Protein AF-A0A3G8WIC8-F1 (afdb_monomer_lite)

Radius of gyration: 26.67 Å; chains: 1; bounding box: 35×60×72 Å

Structure (mmCIF, N/CA/C/O backbone):
data_AF-A0A3G8WIC8-F1
#
_entry.id   AF-A0A3G8WIC8-F1
#
loop_
_atom_site.group_PDB
_atom_site.id
_atom_site.type_symbol
_atom_site.label_atom_id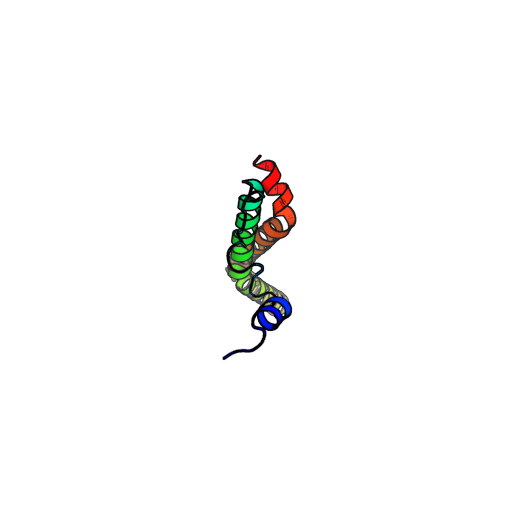
_atom_site.label_alt_id
_atom_site.label_comp_id
_atom_site.label_asym_id
_atom_site.label_entity_id
_atom_site.label_seq_id
_atom_site.pdbx_PDB_ins_code
_atom_site.Cartn_x
_atom_site.Cartn_y
_atom_site.Cartn_z
_atom_site.occupancy
_atom_site.B_iso_or_equiv
_atom_site.auth_seq_id
_atom_site.auth_comp_id
_atom_site.auth_asym_id
_atom_site.auth_atom_id
_atom_site.pdbx_PDB_model_num
ATOM 1 N N . MET A 1 1 ? -11.211 -47.736 39.935 1.00 49.41 1 MET A N 1
ATOM 2 C CA . MET A 1 1 ? -11.586 -46.599 40.804 1.00 49.41 1 MET A CA 1
ATOM 3 C C . MET A 1 1 ? -10.402 -45.642 40.827 1.00 49.41 1 MET A C 1
ATOM 5 O O . MET A 1 1 ? -9.332 -46.037 41.275 1.00 49.41 1 MET A O 1
ATOM 9 N N . ILE A 1 2 ? -10.532 -44.465 40.211 1.00 54.00 2 ILE A N 1
ATOM 10 C CA . ILE A 1 2 ? -9.423 -43.508 40.065 1.00 54.00 2 ILE A CA 1
ATOM 11 C C . ILE A 1 2 ? -9.112 -42.934 41.454 1.00 54.00 2 ILE A C 1
ATOM 13 O O . ILE A 1 2 ? -9.998 -42.388 42.105 1.00 54.00 2 ILE A O 1
ATOM 17 N N . LYS A 1 3 ? -7.875 -43.100 41.938 1.00 63.28 3 LYS A N 1
ATOM 18 C CA . LYS A 1 3 ? -7.428 -42.529 43.217 1.00 63.28 3 LYS A CA 1
ATOM 19 C C . LYS A 1 3 ? -6.963 -41.088 42.996 1.00 63.28 3 LYS A C 1
ATOM 21 O O . LYS A 1 3 ? -6.028 -40.865 42.236 1.00 63.28 3 LYS A O 1
ATOM 26 N N . ASN A 1 4 ? -7.566 -40.149 43.726 1.00 67.38 4 ASN A N 1
ATOM 27 C CA . ASN A 1 4 ? -7.221 -38.719 43.781 1.00 67.38 4 ASN A CA 1
ATOM 28 C C . ASN A 1 4 ? -7.400 -37.939 42.460 1.00 67.38 4 ASN A C 1
ATOM 30 O O . ASN A 1 4 ? -6.440 -37.322 41.988 1.00 67.38 4 ASN A O 1
ATOM 34 N N . PRO A 1 5 ? -8.615 -37.919 41.880 1.00 72.81 5 PRO A N 1
ATOM 35 C CA . PRO A 1 5 ? -8.920 -37.096 40.706 1.00 72.81 5 PRO A CA 1
ATOM 36 C C . PRO A 1 5 ? -8.599 -35.610 40.936 1.00 72.81 5 PRO A C 1
ATOM 38 O O . PRO A 1 5 ? -8.091 -34.948 40.036 1.00 72.81 5 PRO A O 1
ATOM 41 N N . ASP A 1 6 ? -8.754 -35.121 42.167 1.00 72.12 6 ASP A N 1
ATOM 42 C CA . ASP A 1 6 ? -8.492 -33.726 42.544 1.00 72.12 6 ASP A CA 1
ATOM 43 C C . ASP A 1 6 ? -7.036 -33.299 42.314 1.00 72.12 6 ASP A C 1
ATOM 45 O O . ASP A 1 6 ? -6.762 -32.145 41.992 1.00 72.12 6 ASP A O 1
ATOM 49 N N . LYS A 1 7 ? -6.073 -34.226 42.431 1.00 74.19 7 LYS A N 1
ATOM 50 C CA . LYS A 1 7 ? -4.661 -33.931 42.131 1.00 74.19 7 LYS A CA 1
ATOM 51 C C . LYS A 1 7 ? -4.423 -33.761 40.638 1.00 74.19 7 LYS A C 1
ATOM 53 O O . LYS A 1 7 ? -3.602 -32.937 40.256 1.00 74.19 7 LYS A O 1
ATOM 58 N N . ILE A 1 8 ? -5.126 -34.530 39.811 1.00 74.19 8 ILE A N 1
ATOM 59 C CA . ILE A 1 8 ? -5.034 -34.442 38.351 1.00 74.19 8 ILE A CA 1
ATOM 60 C C . ILE A 1 8 ? -5.689 -33.136 37.890 1.00 74.19 8 ILE A C 1
ATOM 62 O O . ILE A 1 8 ? -5.082 -32.386 37.133 1.00 74.19 8 ILE A O 1
ATOM 66 N N . ILE A 1 9 ? -6.871 -32.815 38.419 1.00 74.75 9 ILE A N 1
ATOM 67 C CA . ILE A 1 9 ? -7.601 -31.580 38.106 1.00 74.75 9 ILE A CA 1
ATOM 68 C C . ILE A 1 9 ? -6.774 -30.344 38.488 1.00 74.75 9 ILE A C 1
ATOM 70 O O . ILE A 1 9 ? -6.585 -29.468 37.649 1.00 74.75 9 ILE A O 1
ATOM 74 N N . ASN A 1 10 ? -6.182 -30.320 39.688 1.00 75.69 10 ASN A N 1
ATOM 75 C CA . ASN A 1 10 ? -5.332 -29.211 40.136 1.00 75.69 10 ASN A CA 1
ATOM 76 C C . ASN A 1 10 ? -3.987 -29.119 39.394 1.00 75.69 10 ASN A C 1
ATOM 78 O O . ASN A 1 10 ? -3.486 -28.016 39.178 1.00 75.69 10 ASN A O 1
ATOM 82 N N . LEU A 1 11 ? -3.383 -30.251 39.006 1.00 77.31 11 LEU A N 1
ATOM 83 C CA . LEU A 1 11 ? -2.114 -30.269 38.266 1.00 77.31 11 LEU A CA 1
ATOM 84 C C . LEU A 1 11 ? -2.280 -29.682 36.862 1.00 77.31 11 LEU A C 1
ATOM 86 O O . LEU A 1 11 ? -1.442 -28.903 36.412 1.00 77.31 11 LEU A O 1
ATOM 90 N N . PHE A 1 12 ? -3.369 -30.047 36.189 1.00 73.88 12 PHE A N 1
ATOM 91 C CA . PHE A 1 12 ? -3.667 -29.598 34.832 1.00 73.88 12 PHE A CA 1
ATOM 92 C C . PHE A 1 12 ? -4.546 -28.340 34.788 1.00 73.88 12 PHE A C 1
ATOM 94 O O . PHE A 1 12 ? -4.838 -27.863 33.696 1.00 73.88 12 PHE A O 1
ATOM 101 N N . LYS A 1 13 ? -4.946 -27.794 35.951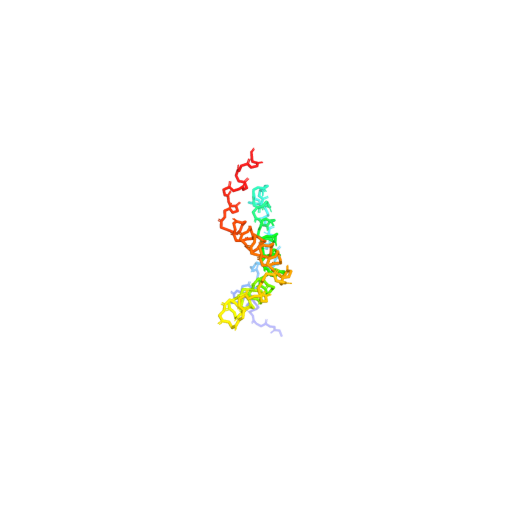 1.00 69.00 13 LYS A N 1
ATOM 102 C CA . LYS A 1 13 ? -5.865 -26.647 36.081 1.00 69.00 13 LYS A CA 1
ATOM 103 C C . LYS A 1 13 ? -7.115 -26.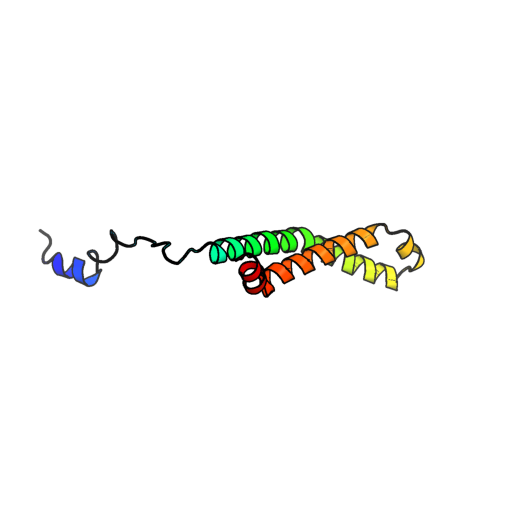807 35.209 1.00 69.00 13 LYS A C 1
ATOM 105 O O . LYS A 1 13 ? -7.564 -25.862 34.569 1.00 69.00 13 LYS A O 1
ATOM 110 N N . LEU A 1 14 ? -7.648 -28.028 35.155 1.00 67.06 14 LEU A N 1
ATOM 111 C CA . LEU A 1 14 ? -8.776 -28.385 34.283 1.00 67.06 14 LEU A CA 1
ATOM 112 C C . LEU A 1 14 ? -10.088 -27.712 34.717 1.00 67.06 14 LEU A C 1
ATOM 114 O O . LEU A 1 14 ? -11.060 -27.733 33.974 1.00 67.06 14 LEU A O 1
ATOM 118 N N . ASP A 1 15 ? -10.104 -27.114 35.907 1.00 66.81 15 ASP A N 1
ATOM 119 C CA . ASP A 1 15 ? -11.178 -26.302 36.474 1.00 66.81 15 ASP A CA 1
ATOM 120 C C . ASP A 1 15 ? -11.079 -24.809 36.110 1.00 66.81 15 ASP A C 1
ATOM 122 O O . ASP A 1 15 ? -12.012 -24.050 36.367 1.00 66.81 15 ASP A O 1
ATOM 126 N N . LYS A 1 16 ? -9.955 -24.357 35.535 1.00 62.31 16 LYS A N 1
ATOM 127 C CA . LYS A 1 16 ? -9.671 -22.935 35.313 1.00 62.31 16 LYS A CA 1
ATOM 128 C C . LYS A 1 16 ? -9.607 -22.582 33.832 1.00 62.31 16 LYS A C 1
ATOM 130 O O . LYS A 1 16 ? -8.646 -22.915 33.147 1.00 62.31 16 LYS A O 1
ATOM 135 N N . GLY A 1 17 ? -10.584 -21.790 33.391 1.00 60.66 17 GLY A N 1
ATOM 136 C CA . GLY A 1 17 ? -10.511 -21.011 32.150 1.00 60.66 17 GLY A CA 1
ATOM 137 C C . GLY A 1 17 ? -11.190 -21.621 30.924 1.00 60.66 17 GLY A C 1
ATOM 138 O O . GLY A 1 17 ? -11.199 -20.971 29.889 1.00 60.66 17 GLY A O 1
ATOM 139 N N . PHE A 1 18 ? -11.792 -22.812 31.022 1.00 57.97 18 PHE A N 1
ATOM 140 C CA . PHE A 1 18 ? -12.500 -23.417 29.884 1.00 57.97 18 PHE A CA 1
ATOM 141 C C . PHE A 1 18 ? -13.881 -22.792 29.608 1.00 57.97 18 PHE A C 1
ATOM 143 O O . PHE A 1 18 ? -14.257 -22.697 28.445 1.00 57.97 18 PHE A O 1
ATOM 150 N N . ASP A 1 19 ? -14.597 -22.317 30.636 1.00 58.91 19 ASP A N 1
ATOM 151 C CA . ASP A 1 19 ? -15.970 -21.788 30.489 1.00 58.91 19 ASP A CA 1
ATOM 152 C C . ASP A 1 19 ? -16.082 -20.248 30.558 1.00 58.91 19 ASP A C 1
ATOM 154 O O . ASP A 1 19 ? -17.126 -19.693 30.215 1.00 58.91 19 ASP A O 1
ATOM 158 N N . ASP A 1 20 ? -15.015 -19.536 30.944 1.00 58.16 20 ASP A N 1
ATOM 159 C CA . ASP A 1 20 ? -15.069 -18.094 31.259 1.00 58.16 20 ASP A CA 1
ATOM 160 C C . ASP A 1 20 ? -14.097 -17.209 30.453 1.00 58.16 20 ASP A C 1
ATOM 162 O O . ASP A 1 20 ? -13.946 -16.022 30.753 1.00 58.16 20 ASP A O 1
ATOM 166 N N . GLU A 1 21 ? -13.474 -17.715 29.384 1.00 55.38 21 GLU A N 1
ATOM 167 C CA . GLU A 1 21 ? -12.824 -16.840 28.394 1.00 55.38 21 GLU A CA 1
ATOM 168 C C . GLU A 1 21 ? -13.881 -16.160 27.511 1.00 55.38 21 GLU A C 1
ATOM 170 O O . GLU A 1 21 ? -14.072 -16.451 26.331 1.00 55.38 21 GLU A O 1
ATOM 175 N N . LYS A 1 22 ? -14.600 -15.202 28.098 1.00 62.41 22 LYS A N 1
ATOM 176 C CA . LYS A 1 22 ? -15.370 -14.232 27.324 1.00 62.41 22 LYS A CA 1
ATOM 177 C C . LYS A 1 22 ? -14.393 -13.215 26.753 1.00 62.41 22 LYS A C 1
ATOM 179 O O . LYS A 1 22 ? -13.825 -12.416 27.494 1.00 62.41 22 LYS A O 1
ATOM 184 N N . ILE A 1 23 ? -14.228 -13.209 25.431 1.00 60.94 23 ILE A N 1
ATOM 185 C CA . ILE A 1 23 ? -13.595 -12.089 24.727 1.00 60.94 23 ILE A CA 1
ATOM 186 C C . ILE A 1 23 ? -14.507 -10.869 24.925 1.00 60.94 23 ILE A C 1
ATOM 188 O O . ILE A 1 23 ? -15.500 -10.693 24.220 1.00 60.94 23 ILE A O 1
ATOM 192 N N . THR A 1 24 ? -14.215 -10.044 25.928 1.00 62.91 24 THR A N 1
ATOM 193 C CA . THR A 1 24 ? -14.930 -8.792 26.172 1.00 62.91 24 THR A CA 1
ATOM 194 C C . THR A 1 24 ? -14.428 -7.738 25.186 1.00 62.91 24 THR A C 1
ATOM 196 O O . THR A 1 24 ? -13.306 -7.246 25.271 1.00 62.91 24 THR A O 1
ATOM 199 N N . LEU A 1 25 ? -15.275 -7.366 24.222 1.00 65.75 25 LEU A N 1
ATOM 200 C CA . LEU A 1 25 ? -15.013 -6.292 23.251 1.00 65.75 25 LEU A CA 1
ATOM 201 C C . LEU A 1 25 ? -15.173 -4.884 23.859 1.00 65.75 25 LEU A C 1
ATOM 203 O O . LEU A 1 25 ? -15.377 -3.918 23.131 1.00 65.75 25 LEU A O 1
ATOM 207 N N . ASP A 1 26 ? -15.058 -4.745 25.181 1.00 61.59 26 ASP A N 1
ATOM 208 C CA . ASP A 1 26 ? -15.294 -3.487 25.909 1.00 61.59 26 ASP A CA 1
ATOM 209 C C . ASP A 1 26 ? -14.338 -2.358 25.476 1.00 61.59 26 ASP A C 1
ATOM 211 O O . ASP A 1 26 ? -14.667 -1.178 25.561 1.00 61.59 26 ASP A O 1
ATOM 215 N N . ASN A 1 27 ? -13.170 -2.711 24.926 1.00 60.12 27 ASN A N 1
ATOM 216 C CA . ASN A 1 27 ? -12.188 -1.763 24.382 1.00 60.12 27 ASN A CA 1
ATOM 217 C C . ASN A 1 27 ? -12.282 -1.570 22.853 1.00 60.12 27 ASN A C 1
ATOM 219 O O . ASN A 1 27 ? -11.447 -0.883 22.255 1.00 60.12 27 ASN A O 1
ATOM 223 N N . PHE A 1 28 ? -13.273 -2.172 22.190 1.00 69.88 28 PHE A N 1
ATOM 224 C CA . PHE A 1 28 ? -13.458 -2.083 20.742 1.00 69.88 28 PHE A CA 1
ATOM 225 C C . PHE A 1 28 ? -14.329 -0.869 20.392 1.00 69.88 28 PHE A C 1
ATOM 227 O O . PHE A 1 28 ? -15.514 -0.977 20.089 1.00 69.88 28 PHE A O 1
ATOM 234 N N . ASN A 1 29 ? -13.741 0.326 20.486 1.00 79.69 29 ASN A N 1
ATOM 235 C CA . ASN A 1 29 ? -14.434 1.566 20.137 1.00 79.69 29 ASN A CA 1
ATOM 236 C C . ASN A 1 29 ? -14.416 1.825 18.612 1.00 79.69 29 ASN A C 1
ATOM 238 O O . ASN A 1 29 ? -13.670 1.192 17.862 1.00 79.69 29 ASN A O 1
ATOM 242 N N . SER A 1 30 ? -15.201 2.807 18.155 1.00 83.19 30 SER A N 1
ATOM 243 C CA . SER A 1 30 ? -15.275 3.209 16.736 1.00 83.19 30 SER A CA 1
ATOM 244 C C . SER A 1 30 ? -13.902 3.549 16.119 1.00 83.19 30 SER A C 1
ATOM 246 O O . SER A 1 30 ? -13.623 3.193 14.976 1.00 83.19 30 SER A O 1
ATOM 248 N N . ASN A 1 31 ? -12.992 4.150 16.895 1.00 86.19 31 ASN A N 1
ATOM 249 C CA . ASN A 1 31 ? -11.627 4.462 16.458 1.00 86.19 31 ASN A CA 1
ATOM 250 C C . ASN A 1 31 ? -10.818 3.184 16.162 1.00 86.19 31 ASN A C 1
ATOM 252 O O . ASN A 1 31 ? -10.117 3.113 15.155 1.00 86.19 31 ASN A O 1
ATOM 256 N N . SER A 1 32 ? -10.948 2.149 16.997 1.00 86.44 32 SER A N 1
ATOM 257 C CA . SER A 1 32 ? -10.295 0.852 16.773 1.00 86.44 32 SER A CA 1
ATOM 258 C C . SER A 1 32 ? -10.826 0.157 15.515 1.00 86.44 32 SER A C 1
ATOM 260 O O . SER A 1 32 ? -10.038 -0.392 14.745 1.00 86.44 32 SER A O 1
ATOM 262 N N . VAL A 1 33 ? -12.138 0.237 15.258 1.00 89.94 33 VAL A N 1
ATOM 263 C CA . VAL A 1 33 ? -12.760 -0.293 14.028 1.00 89.94 33 VAL A CA 1
ATOM 264 C C . VAL A 1 33 ? -12.197 0.407 12.788 1.00 89.94 33 VAL A C 1
ATOM 266 O O . VAL A 1 33 ? -11.787 -0.259 11.837 1.00 89.94 33 VAL A O 1
ATOM 269 N N . LEU A 1 34 ? -12.122 1.741 12.809 1.00 91.06 34 LEU A N 1
ATOM 270 C CA . LEU A 1 34 ? -11.579 2.531 11.702 1.00 91.06 34 LEU A CA 1
ATOM 271 C C . LEU A 1 34 ? -10.103 2.221 11.442 1.00 91.06 34 LEU A C 1
ATOM 273 O O . LEU A 1 34 ? -9.715 2.020 10.294 1.00 91.06 34 LEU A O 1
ATOM 277 N N . GLN A 1 35 ? -9.284 2.119 12.491 1.00 91.56 35 GLN A N 1
ATOM 278 C CA . GLN A 1 35 ? -7.868 1.764 12.351 1.00 91.56 35 GLN A CA 1
ATOM 279 C C . GLN A 1 35 ? -7.679 0.394 11.699 1.00 91.56 35 GLN A C 1
ATOM 281 O O . GLN A 1 35 ? -6.810 0.242 10.842 1.00 91.56 35 GLN A O 1
ATOM 286 N N . ILE A 1 36 ? -8.495 -0.592 12.076 1.00 92.69 36 ILE A N 1
ATOM 287 C CA . ILE A 1 36 ? -8.478 -1.925 11.464 1.00 92.69 36 ILE A CA 1
ATOM 288 C C . ILE A 1 36 ? -8.912 -1.846 9.994 1.00 92.69 36 ILE A C 1
ATOM 290 O O . ILE A 1 36 ? -8.264 -2.441 9.134 1.00 92.69 36 ILE A O 1
ATOM 294 N N . GLY A 1 37 ? -9.943 -1.055 9.685 1.00 94.06 37 GLY A N 1
ATOM 295 C CA . GLY A 1 37 ? -10.358 -0.776 8.309 1.00 94.06 37 GLY A CA 1
ATOM 296 C C . GLY A 1 37 ? -9.227 -0.187 7.461 1.00 94.06 37 GLY A C 1
ATOM 297 O O . GLY A 1 37 ? -8.939 -0.704 6.383 1.00 94.06 37 GLY A O 1
ATOM 298 N N . PHE A 1 38 ? -8.519 0.827 7.970 1.00 95.25 38 PHE A N 1
ATOM 299 C CA . PHE A 1 38 ? -7.360 1.410 7.284 1.00 95.25 38 PHE A CA 1
ATOM 300 C C . PHE A 1 38 ? -6.230 0.403 7.070 1.00 95.25 38 PHE A C 1
ATOM 302 O O . PHE A 1 38 ? -5.587 0.436 6.023 1.00 95.25 38 PHE A O 1
ATOM 309 N N . VAL A 1 39 ? -6.011 -0.524 8.010 1.00 95.94 39 VAL A N 1
ATOM 310 C CA . VAL A 1 39 ? -5.032 -1.605 7.827 1.00 95.94 39 VAL A CA 1
ATOM 311 C C . VAL A 1 39 ? -5.422 -2.507 6.662 1.00 95.94 39 VAL A C 1
ATOM 313 O O . VAL A 1 39 ? -4.587 -2.762 5.797 1.00 95.94 39 VAL A O 1
ATOM 316 N N . PHE A 1 40 ? -6.677 -2.955 6.597 1.00 97.38 40 PHE A N 1
ATOM 317 C CA . PHE A 1 40 ? -7.133 -3.819 5.508 1.00 97.38 40 PHE A CA 1
ATOM 318 C C . PHE A 1 40 ? -7.091 -3.119 4.149 1.00 97.38 40 PHE A C 1
ATOM 320 O O . PHE A 1 40 ? -6.548 -3.677 3.198 1.00 97.38 40 PHE A O 1
ATOM 327 N N . VAL A 1 41 ? -7.602 -1.888 4.060 1.00 96.81 41 VAL A N 1
ATOM 328 C CA . VAL A 1 41 ? -7.586 -1.108 2.812 1.00 96.81 41 VAL A CA 1
ATOM 329 C C . VAL A 1 41 ? -6.150 -0.798 2.386 1.00 96.81 41 VAL A C 1
ATOM 331 O O . VAL A 1 41 ? -5.809 -0.948 1.215 1.00 96.81 41 VAL A O 1
ATOM 334 N N . GLY A 1 42 ? -5.286 -0.411 3.327 1.00 97.00 42 GLY A N 1
ATOM 335 C CA . GLY A 1 42 ? -3.888 -0.104 3.042 1.00 97.00 42 GLY A CA 1
ATOM 336 C C . GLY A 1 42 ? -3.104 -1.322 2.555 1.00 97.00 42 GLY A C 1
ATOM 337 O O . GLY A 1 42 ? -2.396 -1.236 1.552 1.00 97.00 42 GLY A O 1
ATOM 338 N N . LEU A 1 43 ? -3.277 -2.476 3.211 1.00 97.56 43 LEU A N 1
ATOM 339 C CA . LEU A 1 43 ? -2.669 -3.734 2.771 1.00 97.56 43 LEU A CA 1
ATOM 340 C C . LEU A 1 43 ? -3.190 -4.176 1.406 1.00 97.56 43 LEU A C 1
ATOM 342 O O . LEU A 1 43 ? -2.392 -4.604 0.577 1.00 97.56 43 LEU A O 1
ATOM 346 N N . PHE A 1 44 ? -4.495 -4.048 1.157 1.00 97.81 44 PHE A N 1
ATOM 347 C CA . PHE A 1 44 ? -5.085 -4.365 -0.140 1.00 97.81 44 PHE A CA 1
ATOM 348 C C . PHE A 1 44 ? -4.445 -3.533 -1.258 1.00 97.81 44 PHE A C 1
ATOM 350 O O . PHE A 1 44 ? -3.957 -4.105 -2.230 1.00 97.81 44 PHE A O 1
ATOM 357 N N . LEU A 1 45 ? -4.347 -2.209 -1.083 1.00 97.69 45 LEU A N 1
ATOM 358 C CA . LEU A 1 45 ? -3.713 -1.319 -2.061 1.00 97.69 45 LEU A CA 1
ATOM 359 C C . LEU A 1 45 ? -2.257 -1.703 -2.344 1.00 97.69 45 LEU A C 1
ATOM 361 O O . LEU A 1 45 ? -1.853 -1.738 -3.506 1.00 97.69 45 LEU A O 1
ATOM 365 N N . ILE A 1 46 ? -1.481 -2.016 -1.299 1.00 97.88 46 ILE A N 1
ATOM 366 C CA . ILE A 1 46 ? -0.082 -2.430 -1.451 1.00 97.88 46 ILE A CA 1
ATOM 367 C C . ILE A 1 46 ? -0.003 -3.753 -2.208 1.00 97.88 46 ILE A C 1
ATOM 369 O O . ILE A 1 46 ? 0.679 -3.818 -3.223 1.00 97.88 46 ILE A O 1
ATOM 373 N N . ILE A 1 47 ? -0.681 -4.800 -1.739 1.00 97.75 47 ILE A N 1
ATOM 374 C CA . ILE A 1 47 ? -0.551 -6.151 -2.303 1.00 97.75 47 ILE A CA 1
ATOM 375 C C . ILE A 1 47 ? -0.999 -6.177 -3.768 1.00 97.75 47 ILE A C 1
ATOM 377 O O . ILE A 1 47 ? -0.317 -6.773 -4.600 1.00 97.75 47 ILE A O 1
ATOM 381 N N . ASP A 1 48 ? -2.091 -5.486 -4.089 1.00 97.12 48 ASP A N 1
ATOM 382 C CA . ASP A 1 48 ? -2.654 -5.438 -5.440 1.00 97.12 48 ASP A CA 1
ATOM 383 C C . ASP A 1 48 ? -1.753 -4.675 -6.433 1.00 97.12 48 ASP A C 1
ATOM 385 O O . ASP A 1 48 ? -1.691 -5.005 -7.617 1.00 97.12 48 ASP A O 1
ATOM 389 N N . ASN A 1 49 ? -0.984 -3.684 -5.960 1.00 97.19 49 ASN A N 1
ATOM 390 C CA . ASN A 1 49 ? -0.232 -2.783 -6.842 1.00 97.19 49 ASN A CA 1
ATOM 391 C C . ASN A 1 49 ? 1.292 -2.953 -6.784 1.00 97.19 49 ASN A C 1
ATOM 393 O O . ASN A 1 49 ? 1.973 -2.531 -7.718 1.00 97.19 49 ASN A O 1
ATOM 397 N N . ILE A 1 50 ? 1.854 -3.581 -5.745 1.00 97.06 50 ILE A N 1
ATOM 398 C CA . ILE A 1 50 ? 3.310 -3.632 -5.534 1.00 97.06 50 ILE A CA 1
ATOM 399 C C . ILE A 1 50 ? 4.037 -4.391 -6.647 1.00 97.06 50 ILE A C 1
ATOM 401 O O . ILE A 1 50 ? 5.087 -3.946 -7.109 1.00 97.06 50 ILE A O 1
ATOM 405 N N . SER A 1 51 ? 3.464 -5.498 -7.126 1.00 96.44 51 SER A N 1
ATOM 406 C CA . SER A 1 51 ? 4.060 -6.297 -8.204 1.00 96.44 51 SER A CA 1
ATOM 407 C C . SER A 1 51 ? 4.123 -5.508 -9.514 1.00 96.44 51 SER A C 1
ATOM 409 O O . SER A 1 51 ? 5.164 -5.468 -10.177 1.00 96.44 51 SER A O 1
ATOM 411 N N . ASN A 1 52 ? 3.024 -4.832 -9.861 1.00 94.38 52 ASN A N 1
ATOM 412 C CA . ASN A 1 52 ? 2.945 -3.987 -11.050 1.00 94.38 52 ASN A CA 1
ATOM 413 C C . ASN A 1 52 ? 3.905 -2.803 -10.938 1.00 94.38 52 ASN A C 1
ATOM 415 O O . ASN A 1 52 ? 4.673 -2.552 -11.862 1.00 94.38 52 ASN A O 1
ATOM 419 N N . PHE A 1 53 ? 3.939 -2.143 -9.778 1.00 95.75 53 PHE A N 1
ATOM 420 C CA . PHE A 1 53 ? 4.834 -1.019 -9.531 1.00 95.75 53 PHE A CA 1
ATOM 421 C C . PHE A 1 53 ? 6.301 -1.400 -9.739 1.00 95.75 53 PHE A C 1
ATOM 423 O O . PHE A 1 53 ? 7.002 -0.742 -10.503 1.00 95.75 53 PHE A O 1
ATOM 430 N N . VAL A 1 54 ? 6.762 -2.501 -9.135 1.00 95.88 54 VAL A N 1
ATOM 431 C CA . VAL A 1 54 ? 8.145 -2.980 -9.297 1.00 95.88 54 VAL A CA 1
ATOM 432 C C . VAL A 1 54 ? 8.441 -3.351 -10.752 1.00 95.88 54 VAL A C 1
ATOM 434 O O . VAL A 1 54 ? 9.502 -3.005 -11.274 1.00 95.88 54 VAL A O 1
ATOM 437 N N . SER A 1 55 ? 7.505 -4.015 -11.431 1.00 93.75 55 SER A N 1
ATOM 438 C CA . SER A 1 55 ? 7.675 -4.435 -12.827 1.00 93.75 55 SER A CA 1
ATOM 439 C C . SER A 1 55 ? 7.803 -3.239 -13.774 1.00 93.75 55 SER A C 1
ATOM 441 O O . SER A 1 55 ? 8.718 -3.194 -14.604 1.00 93.75 55 SER A O 1
ATOM 443 N N . PHE A 1 56 ? 6.936 -2.237 -13.616 1.00 92.12 56 PHE A N 1
ATOM 444 C CA . PHE A 1 56 ? 7.008 -1.000 -14.384 1.00 92.12 56 PHE A CA 1
ATOM 445 C C . PHE A 1 56 ? 8.271 -0.207 -14.057 1.00 92.12 56 PHE A C 1
ATOM 447 O O . PHE A 1 56 ? 8.913 0.309 -14.970 1.00 92.12 56 PHE A O 1
ATOM 454 N N . LEU A 1 57 ? 8.685 -0.170 -12.787 1.00 91.81 57 LEU A N 1
ATOM 455 C CA . LEU A 1 57 ? 9.897 0.528 -12.362 1.00 91.81 57 LEU A CA 1
ATOM 456 C C . LEU A 1 57 ? 11.136 -0.074 -13.043 1.00 91.81 57 LEU A C 1
ATOM 458 O O . LEU A 1 57 ? 11.936 0.646 -13.638 1.00 91.81 57 LEU A O 1
ATOM 462 N N . ILE A 1 58 ? 11.269 -1.404 -13.025 1.00 91.69 58 ILE A N 1
ATOM 463 C CA . ILE A 1 58 ? 12.373 -2.115 -13.690 1.00 91.69 58 ILE A CA 1
ATOM 464 C C . ILE A 1 58 ? 12.357 -1.858 -15.200 1.00 91.69 58 ILE A C 1
ATOM 466 O O . ILE A 1 58 ? 13.406 -1.607 -15.797 1.00 91.69 58 ILE A O 1
ATOM 470 N N . THR A 1 59 ? 11.181 -1.927 -15.824 1.00 88.94 59 THR A N 1
ATOM 471 C CA . THR A 1 59 ? 11.022 -1.725 -17.272 1.00 88.94 59 THR A CA 1
ATOM 472 C C . THR A 1 59 ? 11.409 -0.307 -17.678 1.00 88.94 59 THR A C 1
ATOM 474 O O . THR A 1 59 ? 12.183 -0.131 -18.620 1.00 88.94 59 THR A O 1
ATOM 477 N N . TYR A 1 60 ? 10.966 0.690 -16.912 1.00 88.31 60 TYR A N 1
ATOM 478 C CA . TYR A 1 60 ? 11.328 2.090 -17.102 1.00 88.31 60 TYR A CA 1
ATOM 479 C C . TYR A 1 60 ? 12.848 2.292 -17.063 1.00 88.31 60 TYR A C 1
ATOM 481 O O . TYR A 1 60 ? 13.422 2.853 -17.996 1.00 88.31 60 TYR A O 1
ATOM 489 N N . PHE A 1 61 ? 13.530 1.764 -16.038 1.00 88.19 61 PHE A N 1
ATOM 490 C CA . PHE A 1 61 ? 14.989 1.875 -15.932 1.00 88.19 61 PHE A CA 1
ATOM 491 C C . PHE A 1 61 ? 15.729 1.160 -17.068 1.00 88.19 61 PHE A C 1
ATOM 493 O O . PHE A 1 61 ? 16.706 1.690 -17.599 1.00 88.19 61 PHE A O 1
ATOM 500 N N . LYS A 1 62 ? 15.267 -0.029 -17.475 1.00 87.88 62 LYS A N 1
ATOM 501 C CA . LYS A 1 62 ? 15.863 -0.758 -18.605 1.00 87.88 62 LYS A CA 1
ATOM 502 C C . LYS A 1 62 ? 15.761 0.036 -19.905 1.00 87.88 62 LYS A C 1
ATOM 504 O O . LYS A 1 62 ? 16.760 0.168 -20.611 1.00 87.88 62 LYS A O 1
ATOM 509 N N . LEU A 1 63 ? 14.581 0.569 -20.215 1.00 87.31 63 LEU A N 1
ATOM 510 C CA . LEU A 1 63 ? 14.343 1.324 -21.445 1.00 87.31 63 LEU A CA 1
ATOM 511 C C . LEU A 1 63 ? 15.087 2.658 -21.449 1.00 87.31 63 LEU A C 1
ATOM 513 O O . LEU A 1 63 ? 15.727 2.982 -22.447 1.00 87.31 63 LEU A O 1
ATOM 517 N N . SER A 1 64 ? 15.096 3.365 -20.317 1.00 84.06 64 SER A N 1
ATOM 518 C CA . SER A 1 64 ? 15.830 4.625 -20.163 1.00 84.06 64 SER A CA 1
ATOM 519 C C . SER A 1 64 ? 17.328 4.481 -20.453 1.00 84.06 64 SER A C 1
ATOM 521 O O . SER A 1 64 ? 17.938 5.432 -20.931 1.00 84.06 64 SER A O 1
ATOM 523 N N . ASN A 1 65 ? 17.918 3.311 -20.184 1.00 82.94 65 ASN A N 1
ATOM 524 C CA . ASN A 1 65 ? 19.338 3.050 -20.435 1.00 82.94 65 ASN A CA 1
ATOM 525 C C . ASN A 1 65 ? 19.623 2.442 -21.817 1.00 82.94 65 ASN A C 1
ATOM 527 O O . ASN A 1 65 ? 20.727 2.601 -22.327 1.00 82.94 65 ASN A O 1
ATOM 531 N N . SER A 1 66 ? 18.667 1.713 -22.403 1.00 84.25 66 SER A N 1
ATOM 532 C CA . SER A 1 66 ? 18.910 0.910 -23.615 1.00 84.25 66 SER A CA 1
ATOM 533 C C . SER A 1 66 ? 18.436 1.594 -24.895 1.00 84.25 66 SER A C 1
ATOM 535 O O . SER A 1 66 ? 19.098 1.492 -25.923 1.00 84.25 66 SER A O 1
ATOM 537 N N . ASN A 1 67 ? 17.276 2.257 -24.857 1.00 80.44 67 ASN A N 1
ATOM 538 C CA . ASN A 1 67 ? 16.712 2.952 -26.011 1.00 80.44 67 ASN A CA 1
ATOM 539 C C . ASN A 1 67 ? 15.716 4.041 -25.554 1.00 80.44 67 ASN A C 1
ATOM 541 O O . ASN A 1 67 ? 14.521 3.762 -25.401 1.00 80.44 67 ASN A O 1
ATOM 545 N N . PRO A 1 68 ? 16.189 5.284 -25.346 1.00 74.81 68 PRO A N 1
ATOM 546 C CA . PRO A 1 68 ? 15.367 6.388 -24.849 1.00 74.81 68 PRO A CA 1
ATOM 547 C C . PRO A 1 68 ? 14.203 6.763 -25.776 1.00 74.81 68 PRO A C 1
ATOM 549 O O . PRO A 1 68 ? 13.187 7.267 -25.308 1.00 74.81 68 PRO A O 1
ATOM 552 N N . GLU A 1 69 ? 14.314 6.504 -27.082 1.00 75.69 69 GLU A N 1
ATOM 553 C CA . GLU A 1 69 ? 13.265 6.839 -28.054 1.00 75.69 69 GLU A CA 1
ATOM 554 C C . GLU A 1 69 ? 12.029 5.943 -27.891 1.00 75.69 69 GLU A C 1
ATOM 556 O O . GLU A 1 69 ? 10.900 6.408 -28.046 1.00 75.69 69 GLU A O 1
ATOM 561 N N . MET A 1 70 ? 12.222 4.684 -27.478 1.00 72.94 70 MET A N 1
ATOM 562 C CA . MET A 1 70 ? 11.118 3.777 -27.147 1.00 72.94 70 MET A CA 1
ATOM 563 C C . MET A 1 70 ? 10.403 4.145 -25.844 1.00 72.94 70 MET A C 1
ATOM 565 O O . MET A 1 70 ? 9.244 3.776 -25.676 1.00 72.94 70 MET A O 1
ATOM 569 N N . LEU A 1 71 ? 11.046 4.889 -24.938 1.00 72.75 71 LEU A N 1
ATOM 570 C CA . LEU A 1 71 ? 10.452 5.279 -23.656 1.00 72.75 71 LEU A CA 1
ATOM 571 C C . LEU A 1 71 ? 9.194 6.140 -23.844 1.00 72.75 71 LEU A C 1
ATOM 573 O O . LEU A 1 71 ? 8.204 5.946 -23.148 1.00 72.75 71 LEU A O 1
ATOM 577 N N . ASN A 1 72 ? 9.209 7.046 -24.826 1.00 66.62 72 ASN A N 1
ATOM 578 C CA . ASN A 1 72 ? 8.072 7.921 -25.132 1.00 66.62 72 ASN A CA 1
ATOM 579 C C . ASN A 1 72 ? 6.907 7.183 -25.813 1.00 66.62 72 ASN A C 1
ATOM 581 O O . ASN A 1 72 ? 5.780 7.669 -25.794 1.00 66.62 72 ASN A O 1
ATOM 585 N N . ALA A 1 73 ? 7.166 6.014 -26.407 1.00 64.38 73 ALA A N 1
ATOM 586 C CA . ALA A 1 73 ? 6.142 5.168 -27.018 1.00 64.38 73 ALA A CA 1
ATOM 587 C C . ALA A 1 73 ? 5.461 4.232 -26.002 1.00 64.38 73 ALA A C 1
ATOM 589 O O . ALA A 1 73 ? 4.466 3.581 -26.323 1.00 64.38 73 ALA A O 1
ATOM 590 N N . VAL A 1 74 ? 5.994 4.140 -24.782 1.00 64.50 74 VAL A N 1
ATOM 591 C CA . VAL A 1 74 ? 5.539 3.190 -23.771 1.00 64.50 74 VAL A CA 1
ATOM 592 C C . VAL A 1 74 ? 4.429 3.817 -22.928 1.00 64.50 74 VAL A C 1
ATOM 594 O O . VAL A 1 74 ? 4.646 4.708 -22.109 1.00 64.50 74 VAL A O 1
ATOM 597 N N . GLN A 1 75 ? 3.217 3.294 -23.111 1.00 63.12 75 GLN A N 1
ATOM 598 C CA . GLN A 1 75 ? 2.020 3.642 -22.339 1.00 63.12 75 GLN A CA 1
ATOM 599 C C . GLN A 1 75 ? 2.157 3.300 -20.833 1.00 63.12 75 GLN A C 1
ATOM 601 O O . GLN A 1 75 ? 1.424 3.846 -20.005 1.00 63.12 75 GLN A O 1
ATOM 606 N N . ASP A 1 76 ? 3.139 2.466 -20.455 1.00 66.38 76 ASP A N 1
ATOM 607 C CA . ASP A 1 76 ? 3.373 2.013 -19.072 1.00 66.38 76 ASP A CA 1
ATOM 608 C C . ASP A 1 76 ? 3.815 3.120 -18.103 1.00 66.38 76 ASP A C 1
ATOM 610 O O . ASP A 1 76 ? 3.774 2.914 -16.890 1.00 66.38 76 ASP A O 1
ATOM 614 N N . ALA A 1 77 ? 4.186 4.315 -18.581 1.00 78.56 77 ALA A N 1
ATOM 615 C CA . ALA A 1 77 ? 4.498 5.438 -17.692 1.00 78.56 77 ALA A CA 1
ATOM 616 C C . ALA A 1 77 ? 3.295 5.826 -16.809 1.00 78.56 77 ALA A C 1
ATOM 618 O O . ALA A 1 77 ? 3.458 6.137 -15.628 1.00 78.56 77 ALA A O 1
ATOM 619 N N . GLN A 1 78 ? 2.073 5.745 -17.348 1.00 85.88 78 GLN A N 1
ATOM 620 C CA . GLN A 1 78 ? 0.855 5.966 -16.561 1.00 85.88 78 GLN A CA 1
ATOM 621 C C . GLN A 1 78 ? 0.643 4.843 -15.539 1.00 85.88 78 GLN A C 1
ATOM 623 O O . GLN A 1 78 ? 0.343 5.117 -14.378 1.00 85.88 78 GLN A O 1
ATOM 628 N N . GLY A 1 79 ? 0.855 3.588 -15.947 1.00 88.88 79 GLY A N 1
ATOM 629 C CA . GLY A 1 79 ? 0.760 2.423 -15.064 1.00 88.88 79 GLY A CA 1
ATOM 630 C C . GLY A 1 79 ? 1.732 2.500 -13.886 1.00 88.88 79 GLY A C 1
ATOM 631 O O . GLY A 1 79 ? 1.347 2.221 -12.748 1.00 88.88 79 GLY A O 1
ATOM 632 N N . LEU A 1 80 ? 2.962 2.963 -14.127 1.00 91.00 80 LEU A N 1
ATOM 633 C CA . LEU A 1 80 ? 3.963 3.204 -13.087 1.00 91.00 80 LEU A CA 1
ATOM 634 C C . LEU A 1 80 ? 3.480 4.232 -12.058 1.00 91.00 80 LEU A C 1
ATOM 636 O O . LEU A 1 80 ? 3.581 3.997 -10.856 1.00 91.00 80 LEU A O 1
ATOM 640 N N . ILE A 1 81 ? 2.938 5.359 -12.527 1.00 92.56 81 I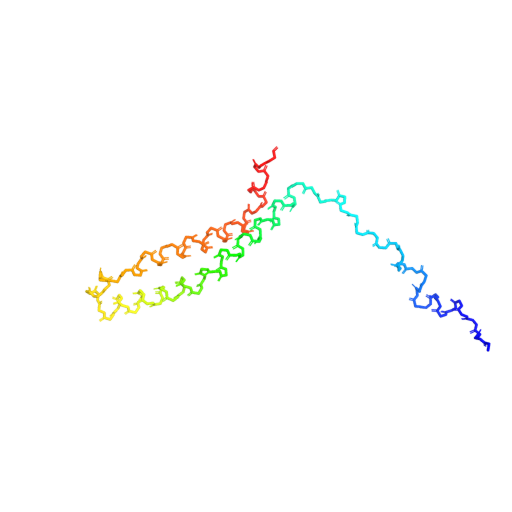LE A N 1
ATOM 641 C CA . ILE A 1 81 ? 2.454 6.432 -11.653 1.00 92.56 81 ILE A CA 1
ATOM 642 C C . ILE A 1 81 ? 1.273 5.942 -10.815 1.00 92.56 81 ILE A C 1
ATOM 644 O O . ILE A 1 81 ? 1.296 6.087 -9.594 1.00 92.56 81 ILE A O 1
ATOM 648 N N . PHE A 1 82 ? 0.260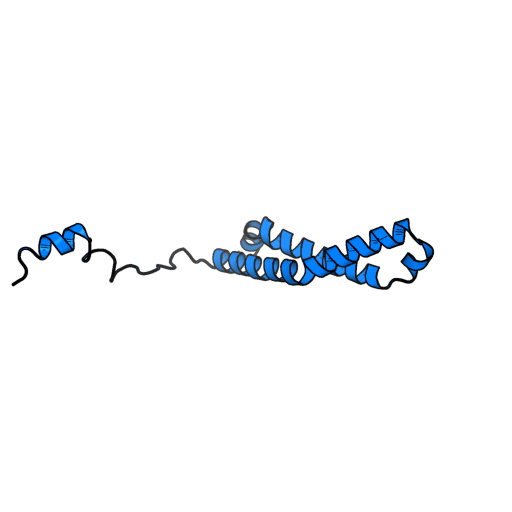 5.332 -11.436 1.00 94.69 82 PHE A N 1
ATOM 649 C CA . PHE A 1 82 ? -0.929 4.880 -10.712 1.00 94.69 82 PHE A CA 1
ATOM 650 C C . PHE A 1 82 ? -0.608 3.788 -9.692 1.00 94.69 82 PHE A C 1
ATOM 652 O O . PHE A 1 82 ? -1.015 3.893 -8.534 1.00 94.69 82 PHE A O 1
ATOM 659 N N . SER A 1 83 ? 0.172 2.778 -10.084 1.00 95.25 83 SER A N 1
ATOM 660 C CA . SER A 1 83 ? 0.588 1.718 -9.158 1.00 95.25 83 SER A CA 1
ATOM 661 C C . SER A 1 83 ? 1.460 2.263 -8.020 1.00 95.25 83 SER A C 1
ATOM 663 O O . SER A 1 83 ? 1.264 1.881 -6.867 1.00 95.25 83 SER A O 1
ATOM 665 N N . GLY A 1 84 ? 2.350 3.219 -8.302 1.00 95.81 84 GLY A N 1
ATOM 666 C CA . GLY A 1 84 ? 3.163 3.890 -7.289 1.00 95.81 84 GLY A CA 1
ATOM 667 C C . GLY A 1 84 ? 2.336 4.709 -6.299 1.00 95.81 84 GLY A C 1
ATOM 668 O O . GLY A 1 84 ? 2.555 4.611 -5.091 1.00 95.81 84 GLY A O 1
ATOM 669 N N . ILE A 1 85 ? 1.348 5.466 -6.785 1.00 97.12 85 ILE A N 1
ATOM 670 C CA . ILE A 1 85 ? 0.419 6.225 -5.936 1.00 97.12 85 ILE A CA 1
ATOM 671 C C . ILE A 1 85 ? -0.379 5.279 -5.035 1.00 97.12 85 ILE A C 1
ATOM 673 O O . ILE A 1 85 ? -0.473 5.532 -3.836 1.00 97.12 85 ILE A O 1
ATOM 677 N N . ASN A 1 86 ? -0.906 4.174 -5.569 1.00 97.38 86 ASN A N 1
ATOM 678 C CA . ASN A 1 86 ? -1.665 3.201 -4.779 1.00 97.38 86 ASN A CA 1
ATOM 679 C C . ASN A 1 86 ? -0.814 2.571 -3.669 1.00 97.38 86 ASN A C 1
ATOM 681 O O . ASN A 1 86 ? -1.251 2.513 -2.519 1.00 97.38 86 ASN A O 1
ATOM 685 N N . VAL A 1 87 ? 0.422 2.165 -3.981 1.00 97.75 87 VAL A N 1
ATOM 686 C CA . VAL A 1 87 ? 1.368 1.647 -2.980 1.00 97.75 87 VAL A CA 1
ATOM 687 C C . VAL A 1 87 ? 1.658 2.707 -1.912 1.00 97.75 87 VAL A C 1
ATOM 689 O O . VAL A 1 87 ? 1.610 2.406 -0.719 1.00 97.75 87 VAL A O 1
ATOM 692 N N . LEU A 1 88 ? 1.905 3.956 -2.318 1.00 97.56 88 LEU A N 1
ATOM 693 C CA . LEU A 1 88 ? 2.185 5.064 -1.404 1.00 97.56 88 LEU A CA 1
ATOM 694 C C . LEU A 1 88 ? 0.999 5.345 -0.474 1.00 97.56 88 LEU A C 1
ATOM 696 O O . LEU A 1 88 ? 1.186 5.428 0.739 1.00 97.56 88 LEU A O 1
ATOM 700 N N . ILE A 1 89 ? -0.218 5.445 -1.012 1.00 97.06 89 ILE A N 1
ATOM 701 C CA . ILE A 1 89 ? -1.440 5.642 -0.220 1.00 97.06 89 ILE A CA 1
ATOM 702 C C . ILE A 1 89 ? -1.638 4.475 0.748 1.00 97.06 89 ILE A C 1
ATOM 704 O O . ILE A 1 89 ? -1.951 4.697 1.918 1.00 97.06 89 ILE A O 1
ATOM 708 N N . GLY A 1 90 ? -1.400 3.242 0.298 1.00 97.00 90 GLY A N 1
ATOM 709 C CA . GLY A 1 90 ? -1.481 2.076 1.167 1.00 97.00 90 GLY A CA 1
ATOM 710 C C . GLY A 1 90 ? -0.522 2.168 2.357 1.00 97.00 90 GLY A C 1
ATOM 711 O O . GLY A 1 90 ? -0.934 1.948 3.496 1.00 97.00 90 GLY A O 1
ATOM 712 N N . PHE A 1 91 ? 0.725 2.601 2.135 1.00 97.12 91 PHE A N 1
ATOM 713 C CA . PHE A 1 91 ? 1.673 2.859 3.225 1.00 97.12 91 PHE A CA 1
ATOM 714 C C . PHE A 1 91 ? 1.238 4.012 4.134 1.00 97.12 91 PHE A C 1
ATOM 716 O O . PHE A 1 91 ? 1.380 3.898 5.352 1.00 97.12 91 PHE A O 1
ATOM 723 N N . LEU A 1 92 ? 0.677 5.094 3.583 1.00 96.31 92 LEU A N 1
ATOM 724 C CA . LEU A 1 92 ? 0.145 6.200 4.385 1.00 96.31 92 LEU A CA 1
ATOM 725 C C . LEU A 1 92 ? -0.973 5.726 5.316 1.00 96.31 92 LEU A C 1
ATOM 727 O O . LEU A 1 92 ? -0.970 6.091 6.490 1.00 96.31 92 LEU A O 1
ATOM 731 N N . PHE A 1 93 ? -1.882 4.876 4.837 1.00 95.12 93 PHE A N 1
ATOM 732 C CA . PHE A 1 93 ? -2.913 4.281 5.685 1.00 95.12 93 PHE A CA 1
ATOM 733 C C . PHE A 1 93 ? -2.324 3.400 6.779 1.00 95.12 93 PHE A C 1
ATOM 735 O O . PHE A 1 93 ? -2.810 3.450 7.900 1.00 95.12 93 PHE A O 1
ATOM 742 N N . LEU A 1 94 ? -1.252 2.650 6.523 1.00 94.44 94 LEU A N 1
ATOM 743 C CA . LEU A 1 94 ? -0.619 1.851 7.573 1.00 94.44 94 LEU A CA 1
ATOM 744 C C . LEU A 1 94 ? 0.090 2.707 8.622 1.00 94.44 94 LEU A C 1
ATOM 746 O O . LEU A 1 94 ? -0.076 2.455 9.818 1.00 94.44 94 LEU A O 1
ATOM 750 N N . ILE A 1 95 ? 0.861 3.706 8.195 1.00 95.00 95 ILE A N 1
ATOM 751 C CA . ILE A 1 95 ? 1.661 4.550 9.088 1.00 95.00 95 ILE A CA 1
ATOM 752 C C . ILE A 1 95 ? 0.752 5.474 9.897 1.00 95.00 95 ILE A C 1
ATOM 754 O O . ILE A 1 95 ? 0.837 5.479 11.122 1.00 95.00 95 ILE A O 1
ATOM 758 N N . PHE A 1 96 ? -0.153 6.185 9.222 1.00 93.69 96 PHE A N 1
ATOM 759 C CA . PHE A 1 96 ? -0.951 7.262 9.807 1.00 93.69 96 PHE A CA 1
ATOM 760 C C . PHE A 1 96 ? -2.367 6.835 10.224 1.00 93.69 96 PHE A C 1
ATOM 762 O O . PHE A 1 96 ? -3.226 7.684 10.460 1.00 93.69 96 PHE A O 1
ATOM 769 N N . ARG A 1 97 ? -2.665 5.527 10.313 1.00 91.00 97 ARG A N 1
ATOM 770 C CA . ARG A 1 97 ? -4.015 5.033 10.674 1.00 91.00 97 ARG A CA 1
ATOM 771 C C . ARG A 1 97 ? -4.569 5.647 11.956 1.00 91.00 97 ARG A C 1
ATOM 773 O O . ARG A 1 97 ? -5.777 5.833 12.046 1.00 91.00 97 ARG A O 1
ATOM 780 N N . LYS A 1 98 ? -3.720 5.913 12.955 1.00 87.94 98 LYS A N 1
ATOM 781 C CA . LYS A 1 98 ? -4.161 6.423 14.261 1.00 87.94 98 LYS A CA 1
ATOM 782 C C . LYS A 1 98 ? -4.585 7.882 14.140 1.00 87.94 98 LYS A C 1
ATOM 784 O O . LYS A 1 98 ? -5.695 8.230 14.517 1.00 87.94 98 LYS A O 1
ATOM 789 N N . GLU A 1 99 ? -3.728 8.687 13.530 1.00 90.12 99 GLU A N 1
ATOM 790 C CA . GLU A 1 99 ? -3.906 10.115 13.289 1.00 90.12 99 GLU A CA 1
ATOM 791 C C . GLU A 1 99 ? -5.084 10.383 12.349 1.00 90.12 99 GLU A C 1
ATOM 793 O O . GLU A 1 99 ? -5.840 11.334 12.540 1.00 90.12 99 GLU A O 1
ATOM 798 N N . ILE A 1 100 ? -5.253 9.537 11.329 1.00 87.06 100 ILE A N 1
ATOM 799 C CA . ILE A 1 100 ? -6.387 9.609 10.410 1.00 87.06 100 ILE A CA 1
ATOM 800 C C . ILE A 1 100 ? -7.674 9.270 11.162 1.00 87.06 100 ILE A C 1
ATOM 802 O O . ILE A 1 100 ? -8.626 10.038 11.084 1.00 87.06 100 ILE A O 1
ATOM 806 N N . ALA A 1 101 ? -7.710 8.168 11.915 1.00 86.38 101 ALA A N 1
ATOM 807 C CA . ALA A 1 101 ? -8.918 7.735 12.612 1.00 86.38 101 ALA A CA 1
ATOM 808 C C . ALA A 1 101 ? -9.354 8.709 13.729 1.00 86.38 101 ALA A C 1
ATOM 810 O O . ALA A 1 101 ? -10.550 8.925 13.919 1.00 86.38 101 ALA A O 1
ATOM 811 N N . GLU A 1 102 ? -8.413 9.391 14.389 1.00 87.81 102 GLU A N 1
ATOM 812 C CA . GLU A 1 102 ? -8.711 10.451 15.363 1.00 87.81 102 GLU A CA 1
ATOM 813 C C . GLU A 1 102 ? -9.412 11.673 14.753 1.00 87.81 102 GLU A C 1
ATOM 815 O O . GLU A 1 102 ? -10.204 12.315 15.438 1.00 87.81 102 GLU A O 1
ATOM 820 N N . LYS A 1 103 ? -9.179 11.983 13.469 1.00 87.38 103 LYS A N 1
ATOM 821 C CA . LYS A 1 103 ? -9.850 13.097 12.771 1.00 87.38 103 LYS A CA 1
ATOM 822 C C . LYS A 1 103 ? -11.322 12.831 12.446 1.00 87.38 103 LYS A C 1
ATOM 824 O O . LYS A 1 103 ? -12.028 13.771 12.099 1.00 87.38 103 LYS A O 1
ATOM 829 N N . PHE A 1 104 ? -11.771 11.578 12.518 1.00 77.56 104 PHE A N 1
ATOM 830 C CA . PHE A 1 104 ? -13.167 11.190 12.280 1.00 77.56 104 PHE A CA 1
ATOM 831 C C . PHE A 1 104 ? -14.005 11.141 13.569 1.00 77.56 104 PHE A C 1
ATOM 833 O O . PHE A 1 104 ? -15.149 10.685 13.533 1.00 77.56 104 PHE A O 1
ATOM 840 N N . LYS A 1 105 ? -13.432 11.570 14.698 1.00 63.44 105 LYS A N 1
ATOM 841 C CA . LYS A 1 105 ? -14.088 11.660 16.003 1.00 63.44 105 LYS A CA 1
ATOM 842 C C . LYS A 1 105 ? -14.708 13.039 16.213 1.00 63.44 105 LYS A C 1
ATOM 844 O O . LYS A 1 105 ? -15.791 13.078 16.835 1.00 63.44 105 LYS A O 1
#

Organism: NCBI:txid536441

pLDDT: mean 82.56, std 13.71, range [49.41, 97.88]

Secondary structure (DSSP, 8-state):
--S-HHHHHHHHTT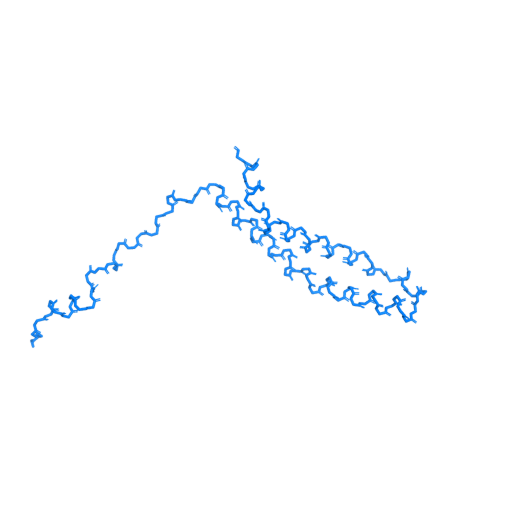TSSSS-----GGG--HHHHHHHHHHHHHHHHHHHHHHHHHHHHHHHHHHHHH-HHHHTT-THHHHHHHHHHHHHHHHHHHHSHHHHHHTT-

Sequence (105 aa):
MIKNPDKIINLFKLDKGFDDEKITLDNFNSNSVLQIGFVFVGLFLIIDNISNFVSFLITYFKLSNSNPEMLNAVQDAQGLIFSGINVLIGFLFLIFRKEIAEKFK

Foldseek 3Di:
DDPCVVVVCVVVVVVPDPPPPDPPCVVVDPLVVQLVVLLVQLVCLQVVQVVQLVVLVVVLVVCVPPPVVCNVVDPCVVSNVVSVVSNVSSVCSNVCSNVVSVVVD